Protein AF-A0AAD7VJP7-F1 (afdb_monomer_lite)

pLDDT: mean 95.36, std 7.53, range [50.31, 98.81]

Organism: Quillaja saponaria (NCBI:txid32244)

Foldseek 3Di:
DPDPDPVVLLVVLQVLLCLLVDPVCLVVCVVCVVVSCVVLLCQLVDPDLSSLLSNLSSLLSQLVSCLVVLPQVSLLVSLVSLVVSLPDPPHDPNSNLSSLVSNLSCLPRHDCVVVCVVVVVLVSLVVQLPDPPPSSVVSSVSSNVSNVDD

Secondary structure (DSSP, 8-state):
-PPPPHHHHHHHHHHHHHHTTSGGGHHHHHHTHHHHHHHHGGGGG-S-HHHHHHHHHHHHHHHHHHHHTT-HHHHHHHHHHHHHHHH-TTS-HHHHHHHHHHHHHHHHTSS-HHHHHHTTHHHHHHHHHT-SSHHHHHHHHHHHHHHH--

Structure (mmCIF, N/CA/C/O backbone):
data_AF-A0AAD7VJP7-F1
#
_entry.id   AF-A0AAD7VJP7-F1
#
loop_
_atom_site.group_PDB
_atom_site.id
_atom_site.type_symbol
_atom_site.label_atom_id
_atom_site.label_alt_id
_atom_site.label_comp_id
_atom_site.label_asym_id
_atom_site.label_entity_id
_atom_site.label_seq_id
_atom_site.pdbx_PDB_ins_code
_atom_site.Cartn_x
_atom_site.Cartn_y
_atom_site.Cartn_z
_atom_site.occupancy
_atom_site.B_iso_or_equiv
_atom_site.auth_seq_id
_atom_site.auth_comp_id
_atom_site.auth_asym_id
_atom_site.auth_atom_id
_atom_site.pdbx_PDB_model_num
ATOM 1 N N . MET A 1 1 ? 27.035 -1.674 -3.105 1.00 50.31 1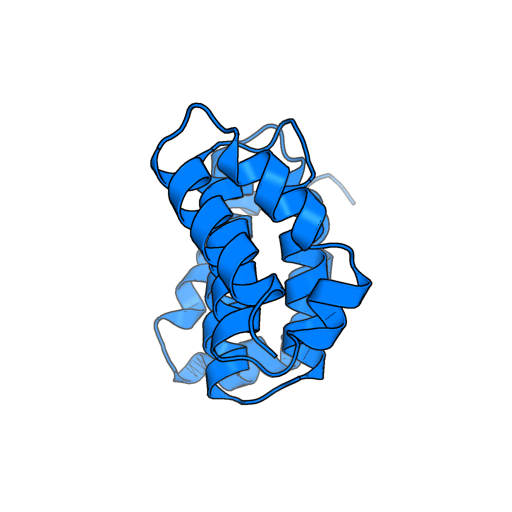 MET A N 1
ATOM 2 C CA . MET A 1 1 ? 26.510 -0.704 -4.092 1.00 50.31 1 MET A CA 1
ATOM 3 C C . MET A 1 1 ? 26.410 0.649 -3.407 1.00 50.31 1 MET A C 1
ATOM 5 O O . MET A 1 1 ? 26.060 0.665 -2.234 1.00 50.31 1 MET A O 1
ATOM 9 N N . ASN A 1 2 ? 26.740 1.752 -4.084 1.00 56.16 2 ASN A N 1
ATOM 10 C CA . ASN A 1 2 ? 26.499 3.088 -3.527 1.00 56.16 2 ASN A CA 1
ATOM 11 C C . ASN A 1 2 ? 24.987 3.312 -3.375 1.00 56.16 2 ASN A C 1
ATOM 13 O O . ASN A 1 2 ? 24.241 2.855 -4.247 1.00 56.16 2 ASN A O 1
ATOM 17 N N . PRO A 1 3 ? 24.526 3.994 -2.311 1.00 63.03 3 PRO A N 1
ATOM 18 C CA . PRO A 1 3 ? 23.115 4.324 -2.183 1.00 63.03 3 PRO A CA 1
ATOM 19 C C . PRO A 1 3 ? 22.683 5.139 -3.412 1.00 63.03 3 PRO A C 1
ATOM 21 O O . PRO A 1 3 ? 23.438 6.013 -3.858 1.00 63.03 3 PRO A O 1
ATOM 24 N N . PRO A 1 4 ? 21.510 4.850 -4.004 1.00 66.44 4 PRO A N 1
ATOM 25 C CA . PRO A 1 4 ? 21.025 5.617 -5.139 1.00 66.44 4 PRO A CA 1
ATOM 26 C C . PRO A 1 4 ? 20.923 7.089 -4.741 1.00 66.44 4 PRO A C 1
ATOM 28 O O . PRO A 1 4 ? 20.496 7.417 -3.632 1.00 66.44 4 PRO A O 1
ATOM 31 N N . LEU A 1 5 ? 21.295 7.985 -5.658 1.00 80.75 5 LEU A N 1
ATOM 32 C CA . LEU A 1 5 ? 21.064 9.413 -5.460 1.00 80.75 5 LEU A CA 1
ATOM 33 C C . LEU A 1 5 ? 19.575 9.620 -5.116 1.00 80.75 5 LEU A C 1
ATOM 35 O O . LEU A 1 5 ? 18.728 9.078 -5.834 1.00 80.75 5 LEU A O 1
ATOM 39 N N . PRO A 1 6 ? 19.222 10.400 -4.075 1.00 82.25 6 PRO A N 1
ATOM 40 C CA . PRO A 1 6 ? 17.827 10.559 -3.650 1.00 82.25 6 PRO A CA 1
ATOM 41 C C . PRO A 1 6 ? 16.873 10.983 -4.779 1.00 82.25 6 PRO A C 1
ATOM 43 O O . PRO A 1 6 ? 15.718 10.560 -4.819 1.00 82.25 6 PRO A O 1
ATOM 46 N N . ALA A 1 7 ? 17.369 11.777 -5.734 1.00 89.69 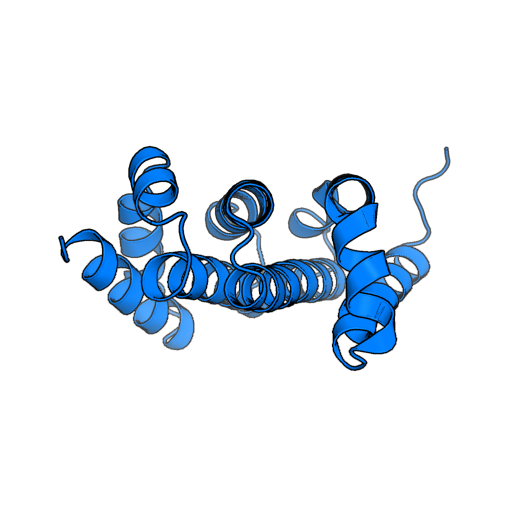7 ALA A N 1
ATOM 47 C CA . ALA A 1 7 ? 16.625 12.182 -6.924 1.00 89.69 7 ALA A CA 1
ATOM 48 C C . ALA A 1 7 ? 16.317 11.007 -7.870 1.00 89.69 7 ALA A C 1
ATOM 50 O O . ALA A 1 7 ? 15.218 10.939 -8.422 1.00 89.69 7 ALA A O 1
ATOM 51 N N . ASN A 1 8 ? 17.252 10.065 -8.026 1.00 92.88 8 ASN A N 1
ATOM 52 C CA . ASN A 1 8 ? 17.059 8.875 -8.853 1.00 92.88 8 ASN A CA 1
ATOM 53 C C . ASN A 1 8 ? 16.021 7.957 -8.217 1.00 92.88 8 ASN A C 1
ATOM 55 O O . ASN A 1 8 ? 15.108 7.525 -8.908 1.00 92.88 8 ASN A O 1
ATOM 59 N N . LEU A 1 9 ? 16.106 7.722 -6.902 1.00 93.38 9 LEU A N 1
ATOM 60 C CA . LEU A 1 9 ? 15.126 6.901 -6.187 1.00 93.38 9 LEU A CA 1
ATOM 61 C C . LEU A 1 9 ? 13.708 7.462 -6.354 1.00 93.38 9 LEU A C 1
ATOM 63 O O . LEU A 1 9 ? 12.808 6.750 -6.793 1.00 93.38 9 LEU A O 1
ATOM 67 N N . LEU A 1 10 ? 13.527 8.761 -6.090 1.00 95.50 10 LEU A N 1
ATOM 68 C CA . LEU A 1 10 ? 12.234 9.425 -6.253 1.00 95.50 10 LEU A CA 1
ATOM 69 C C . LEU A 1 10 ? 11.703 9.318 -7.689 1.00 95.50 10 LEU A C 1
ATOM 71 O O . LEU A 1 10 ? 10.524 9.030 -7.901 1.00 95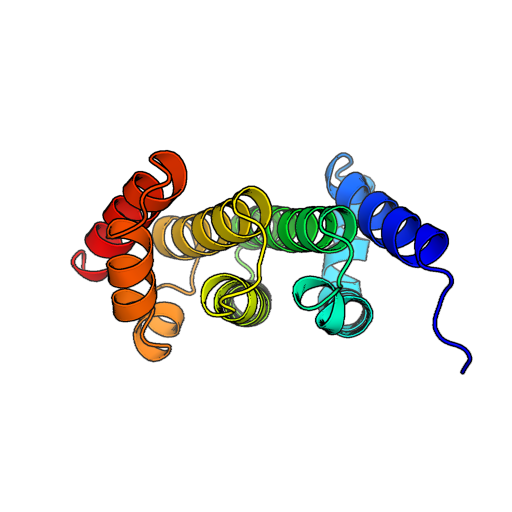.50 10 LEU A O 1
ATOM 75 N N . THR A 1 11 ? 12.566 9.563 -8.674 1.00 96.88 11 THR A N 1
ATOM 76 C CA . THR A 1 11 ? 12.187 9.521 -10.091 1.00 96.88 11 THR A CA 1
ATOM 77 C C . THR A 1 11 ? 11.807 8.108 -10.519 1.00 96.88 11 THR A C 1
ATOM 79 O O . THR A 1 11 ? 10.788 7.937 -11.183 1.00 96.88 11 THR A O 1
ATOM 82 N N . SER A 1 12 ? 12.554 7.093 -10.084 1.00 97.00 12 SER A N 1
ATOM 83 C CA . SER A 1 12 ? 12.279 5.688 -10.391 1.00 97.00 12 SER A CA 1
ATOM 84 C C . SER A 1 12 ? 10.953 5.217 -9.800 1.00 97.00 12 SER A C 1
ATOM 86 O O . SER A 1 12 ? 10.135 4.664 -10.533 1.00 97.00 12 SER A O 1
ATOM 88 N N . VAL A 1 13 ? 10.681 5.495 -8.517 1.00 97.25 13 VAL A N 1
ATOM 89 C CA . VAL A 1 13 ? 9.400 5.115 -7.888 1.00 97.25 13 VAL A CA 1
ATOM 90 C C . VAL A 1 13 ? 8.230 5.776 -8.620 1.00 97.25 13 VAL A C 1
ATOM 92 O O . VAL A 1 13 ? 7.234 5.124 -8.927 1.00 97.25 13 VAL A O 1
ATOM 95 N N . ARG A 1 14 ? 8.359 7.063 -8.975 1.00 98.00 14 ARG A N 1
ATOM 96 C CA . ARG A 1 14 ? 7.333 7.785 -9.744 1.00 98.00 14 ARG A CA 1
ATOM 97 C C . ARG A 1 14 ? 7.149 7.232 -11.150 1.00 98.00 14 ARG A C 1
ATOM 99 O O . ARG A 1 14 ? 6.016 7.176 -11.624 1.00 98.00 14 ARG A O 1
ATOM 106 N N . ALA A 1 15 ? 8.229 6.858 -11.830 1.00 98.38 15 ALA A N 1
ATOM 107 C CA . ALA A 1 15 ? 8.152 6.268 -13.159 1.00 98.38 15 ALA A CA 1
ATOM 108 C C . ALA A 1 15 ? 7.347 4.964 -13.114 1.00 98.38 15 ALA A C 1
ATOM 110 O O . ALA A 1 15 ? 6.377 4.835 -13.858 1.00 98.38 15 ALA A O 1
ATOM 111 N N . VAL A 1 16 ? 7.668 4.065 -12.176 1.00 98.31 16 VAL A N 1
ATOM 112 C CA . VAL A 1 16 ? 6.953 2.792 -12.001 1.00 98.31 16 VAL A CA 1
ATOM 113 C C . VAL A 1 16 ? 5.498 3.015 -11.583 1.00 98.31 16 VAL A C 1
ATOM 115 O O . VAL A 1 16 ? 4.599 2.446 -12.198 1.00 98.31 16 VAL A O 1
ATOM 118 N N . ALA A 1 17 ? 5.229 3.902 -10.618 1.00 98.19 17 ALA A N 1
ATOM 119 C CA . ALA A 1 17 ? 3.861 4.222 -10.201 1.00 98.19 17 ALA A CA 1
ATOM 120 C C . ALA A 1 17 ? 3.003 4.770 -11.358 1.00 98.19 17 ALA A C 1
ATOM 122 O O . ALA A 1 17 ? 1.805 4.503 -11.423 1.00 98.19 17 ALA A O 1
ATOM 123 N N . ASN A 1 18 ? 3.604 5.502 -12.302 1.00 98.38 18 ASN A N 1
ATOM 124 C CA . ASN A 1 18 ? 2.901 6.026 -13.472 1.00 98.38 18 ASN A CA 1
ATOM 125 C C . ASN A 1 18 ? 2.632 4.977 -14.564 1.00 98.38 18 ASN A C 1
ATOM 127 O O . ASN A 1 18 ? 1.758 5.219 -15.398 1.00 98.38 18 ASN A O 1
ATOM 131 N N . LEU A 1 19 ? 3.308 3.821 -14.567 1.00 98.50 19 LEU A N 1
ATOM 132 C CA . LEU A 1 19 ? 3.031 2.748 -15.536 1.00 98.50 19 LEU A CA 1
ATOM 133 C C . LEU A 1 19 ? 1.591 2.228 -15.418 1.00 98.50 19 LEU A C 1
ATOM 135 O O . LEU A 1 19 ? 0.984 1.885 -16.428 1.00 98.50 19 LEU A O 1
ATOM 139 N N . PHE A 1 20 ? 1.006 2.277 -14.217 1.00 98.38 20 PHE A N 1
ATOM 140 C CA . PHE A 1 20 ? -0.387 1.897 -13.949 1.00 98.38 20 PHE A CA 1
ATOM 141 C C . PHE A 1 20 ? -1.425 2.733 -14.711 1.00 98.38 20 PHE A C 1
ATOM 143 O O . PHE A 1 20 ? -2.584 2.350 -14.777 1.00 98.38 20 PHE A O 1
ATOM 150 N N . LYS A 1 21 ? -1.039 3.861 -15.321 1.00 97.56 21 LYS A N 1
ATOM 151 C CA . LYS A 1 21 ? -1.944 4.652 -16.170 1.00 97.56 21 LYS A CA 1
ATOM 152 C C . LYS A 1 21 ? -2.228 4.000 -17.524 1.00 97.56 21 LYS A C 1
ATOM 154 O O . LYS A 1 21 ? -3.162 4.419 -18.199 1.00 97.56 21 LYS A O 1
ATOM 159 N N . ASN A 1 22 ? -1.421 3.023 -17.942 1.00 97.50 22 ASN A N 1
ATOM 160 C CA . ASN A 1 22 ? -1.562 2.374 -19.241 1.00 97.50 22 ASN A CA 1
ATOM 161 C C . ASN A 1 22 ? -1.651 0.857 -19.065 1.00 97.50 22 ASN A C 1
ATOM 163 O O . ASN A 1 22 ? -0.700 0.209 -18.625 1.00 97.50 22 ASN A O 1
ATOM 167 N N . SER A 1 23 ? -2.778 0.279 -19.480 1.00 97.06 23 SER A N 1
ATOM 168 C CA . SER A 1 23 ? -3.060 -1.156 -19.347 1.00 97.06 23 SER A CA 1
ATOM 169 C C . SER A 1 23 ? -2.047 -2.060 -20.058 1.00 97.06 23 SER A C 1
ATOM 171 O O . SER A 1 23 ? -1.863 -3.209 -19.655 1.00 97.06 23 SER A O 1
ATOM 173 N N . CYS A 1 24 ? -1.322 -1.546 -21.059 1.00 97.88 24 CYS A N 1
ATOM 174 C CA . CYS A 1 24 ? -0.254 -2.276 -21.744 1.00 97.88 24 CYS A CA 1
ATOM 175 C C . CYS A 1 24 ? 0.892 -2.711 -20.810 1.00 97.88 24 CYS A C 1
ATOM 177 O O . CYS A 1 24 ? 1.573 -3.689 -21.113 1.00 97.88 24 CYS A O 1
ATOM 179 N N . TYR A 1 25 ? 1.081 -2.044 -19.664 1.00 98.38 25 TYR A N 1
ATOM 180 C CA . TYR A 1 25 ? 2.109 -2.400 -18.682 1.00 98.38 25 TYR A CA 1
ATOM 181 C C . TYR A 1 25 ? 1.616 -3.333 -17.572 1.00 98.38 25 TYR A C 1
ATOM 183 O O . TYR A 1 25 ? 2.438 -3.814 -16.796 1.00 98.38 25 TYR A O 1
ATOM 191 N N . TYR A 1 26 ? 0.315 -3.634 -17.479 1.00 98.31 26 TYR A N 1
ATOM 192 C CA . TYR A 1 26 ? -0.233 -4.396 -16.346 1.00 98.31 26 TYR A CA 1
ATOM 193 C C . TYR A 1 26 ? 0.403 -5.778 -16.212 1.00 98.31 26 TYR A C 1
ATOM 195 O O . TYR A 1 26 ? 0.809 -6.161 -15.121 1.00 98.31 26 TYR A O 1
ATOM 203 N N . ASN A 1 27 ? 0.575 -6.501 -17.320 1.00 98.00 27 ASN A N 1
ATOM 204 C CA . ASN A 1 27 ? 1.213 -7.819 -17.290 1.00 98.00 27 ASN A CA 1
ATOM 205 C C . ASN A 1 27 ? 2.667 -7.746 -16.808 1.00 98.00 27 ASN A C 1
ATOM 207 O O . ASN A 1 27 ? 3.116 -8.635 -16.092 1.00 98.00 27 ASN A O 1
ATOM 211 N N . TRP A 1 28 ? 3.397 -6.691 -17.179 1.00 98.38 28 TRP A N 1
ATOM 212 C CA . TRP A 1 28 ? 4.769 -6.487 -16.718 1.00 98.38 28 TRP A CA 1
ATOM 213 C C . TRP A 1 28 ? 4.805 -6.171 -15.218 1.00 98.38 28 TRP A C 1
ATOM 215 O O . TRP A 1 28 ? 5.562 -6.800 -14.486 1.00 98.38 28 TRP A O 1
ATOM 225 N N . LEU A 1 29 ? 3.931 -5.272 -14.753 1.00 98.56 29 LEU A N 1
ATOM 226 C CA . LEU A 1 29 ? 3.802 -4.918 -13.336 1.00 98.56 29 LEU A CA 1
ATOM 227 C C . LEU A 1 29 ? 3.448 -6.136 -12.474 1.00 98.56 29 LEU A C 1
ATOM 229 O O . LEU A 1 29 ? 4.061 -6.349 -11.437 1.00 98.56 29 LEU A O 1
ATOM 233 N N . LEU A 1 30 ? 2.500 -6.965 -12.917 1.00 98.19 30 LEU A N 1
ATOM 234 C CA . LEU A 1 30 ? 2.109 -8.184 -12.204 1.00 98.19 30 LEU A CA 1
ATOM 235 C C . LEU A 1 30 ? 3.244 -9.210 -12.181 1.00 98.19 30 LEU A C 1
ATOM 237 O O . LEU A 1 30 ? 3.546 -9.764 -11.129 1.00 98.19 30 LEU A O 1
ATOM 241 N N . LYS A 1 31 ? 3.905 -9.427 -13.325 1.00 98.06 31 LYS A N 1
ATOM 242 C CA . LYS A 1 31 ? 5.012 -10.382 -13.450 1.00 98.06 31 LYS A CA 1
ATOM 243 C C . LYS A 1 31 ? 6.201 -10.024 -12.555 1.00 98.06 31 LYS A C 1
ATOM 245 O O . LYS A 1 31 ? 6.819 -10.923 -11.999 1.00 98.06 31 LYS A O 1
ATOM 250 N N . HIS A 1 32 ? 6.519 -8.737 -12.438 1.00 98.25 32 HIS A N 1
ATOM 251 C CA . HIS A 1 32 ? 7.681 -8.238 -11.698 1.00 98.25 32 HIS A CA 1
ATOM 252 C C . HIS A 1 32 ? 7.317 -7.653 -10.325 1.00 98.25 32 HIS A C 1
ATOM 254 O O . HIS A 1 32 ? 8.139 -6.979 -9.707 1.00 98.25 32 HIS A O 1
ATOM 260 N N . ARG A 1 33 ? 6.094 -7.896 -9.831 1.00 97.94 33 ARG A N 1
ATOM 261 C CA . ARG A 1 33 ? 5.574 -7.295 -8.595 1.00 97.94 33 ARG A CA 1
ATOM 262 C C . ARG A 1 33 ? 6.531 -7.461 -7.418 1.00 97.94 33 ARG A C 1
ATOM 264 O O . ARG A 1 33 ? 6.883 -6.459 -6.807 1.00 97.94 33 ARG A O 1
ATOM 271 N N . SER A 1 34 ? 6.960 -8.690 -7.125 1.00 97.12 34 SER A N 1
ATOM 272 C CA . SER A 1 34 ? 7.831 -8.962 -5.975 1.00 97.12 34 SER A CA 1
ATOM 273 C C . SER A 1 34 ? 9.156 -8.216 -6.072 1.00 97.12 34 SER A C 1
ATOM 275 O O . SER A 1 34 ? 9.518 -7.504 -5.149 1.00 97.12 34 SER A O 1
ATOM 277 N N . GLU A 1 35 ? 9.814 -8.271 -7.230 1.00 97.88 35 GLU A N 1
ATOM 278 C CA . GLU A 1 35 ? 11.081 -7.569 -7.471 1.00 97.88 35 GLU A CA 1
ATOM 279 C C . GLU A 1 35 ? 10.933 -6.049 -7.294 1.00 97.88 35 GLU A C 1
ATOM 281 O O . GLU A 1 35 ? 11.807 -5.391 -6.733 1.00 97.88 35 GLU A O 1
ATOM 286 N N . ILE A 1 36 ? 9.813 -5.485 -7.759 1.00 98.19 36 ILE A N 1
ATOM 287 C CA . ILE A 1 36 ? 9.507 -4.056 -7.640 1.00 98.19 36 ILE A CA 1
ATOM 288 C C . ILE A 1 36 ? 9.252 -3.665 -6.180 1.00 98.19 36 ILE A C 1
ATOM 290 O O . ILE A 1 36 ? 9.768 -2.640 -5.732 1.00 98.19 36 ILE A O 1
ATOM 294 N N . LEU A 1 37 ? 8.450 -4.445 -5.451 1.00 97.56 37 LEU A N 1
ATOM 295 C CA . LEU A 1 37 ? 8.150 -4.183 -4.043 1.00 97.56 37 LEU A CA 1
ATOM 296 C C . LEU A 1 37 ? 9.414 -4.310 -3.188 1.00 97.56 37 LEU A C 1
ATOM 298 O O . LEU A 1 37 ? 9.716 -3.395 -2.427 1.00 97.56 37 LEU A O 1
ATOM 302 N N . ASP A 1 38 ? 10.212 -5.356 -3.398 1.00 96.38 38 ASP A N 1
ATOM 303 C CA . ASP A 1 38 ? 11.476 -5.565 -2.691 1.00 96.38 38 ASP A CA 1
ATOM 304 C C . ASP A 1 38 ? 12.453 -4.410 -2.945 1.00 96.38 38 ASP A C 1
ATOM 306 O O . ASP A 1 38 ? 13.030 -3.859 -2.003 1.00 96.38 38 ASP A O 1
ATOM 310 N N . ALA A 1 39 ? 12.591 -3.974 -4.204 1.00 96.06 39 ALA A N 1
ATOM 311 C CA . ALA A 1 39 ? 13.485 -2.880 -4.583 1.00 96.06 39 ALA A CA 1
ATOM 312 C C . ALA A 1 39 ? 13.127 -1.534 -3.929 1.00 96.06 39 ALA A C 1
ATOM 314 O O . ALA A 1 39 ? 14.016 -0.706 -3.707 1.00 96.06 39 ALA A O 1
ATOM 315 N N . PHE A 1 40 ? 11.847 -1.300 -3.625 1.00 96.75 40 PHE A N 1
ATOM 316 C CA . PHE A 1 40 ? 11.365 -0.051 -3.031 1.00 96.75 40 PHE A CA 1
ATOM 317 C C . PHE A 1 40 ? 10.919 -0.178 -1.571 1.00 96.75 40 PHE A C 1
ATOM 319 O O . PHE A 1 40 ? 10.522 0.829 -0.992 1.00 96.75 40 PHE A O 1
ATOM 326 N N . SER A 1 41 ? 11.056 -1.353 -0.958 1.00 95.06 41 SER A N 1
ATOM 327 C CA . SER A 1 41 ? 10.629 -1.658 0.416 1.00 95.06 41 SER A CA 1
ATOM 328 C C . SER A 1 41 ? 11.104 -0.639 1.454 1.00 95.06 41 SER A C 1
ATOM 330 O O . SER A 1 41 ? 10.338 -0.231 2.310 1.00 95.06 41 SER A O 1
ATOM 332 N N . SER A 1 42 ? 12.326 -0.115 1.340 1.00 93.56 42 SER A N 1
ATOM 333 C CA . SER A 1 42 ? 12.857 0.899 2.272 1.00 93.56 42 SER A CA 1
ATOM 334 C C . SER A 1 42 ? 12.346 2.332 2.037 1.00 93.56 42 SER A C 1
ATOM 336 O O . SER A 1 42 ? 12.734 3.260 2.746 1.00 93.56 42 SER A O 1
ATOM 338 N N . CYS A 1 43 ? 11.484 2.571 1.044 1.00 95.12 43 CYS A N 1
ATOM 339 C CA . CYS A 1 43 ? 11.050 3.926 0.697 1.00 95.12 43 CYS A CA 1
ATOM 340 C C . CYS A 1 43 ? 10.136 4.569 1.749 1.00 95.12 43 CYS A C 1
ATOM 342 O O . CYS A 1 43 ? 10.105 5.799 1.825 1.00 95.12 43 CYS A O 1
ATOM 344 N N . TYR A 1 44 ? 9.414 3.784 2.557 1.00 94.81 44 TYR A N 1
ATOM 345 C CA . TYR A 1 44 ? 8.519 4.330 3.586 1.00 94.81 44 TYR A CA 1
ATOM 346 C C . TYR A 1 44 ? 9.271 4.940 4.778 1.00 94.81 44 TYR A C 1
ATOM 348 O O . TYR A 1 44 ? 8.782 5.896 5.370 1.00 94.81 44 TYR A O 1
ATOM 356 N N . THR A 1 45 ? 10.497 4.486 5.059 1.00 94.25 45 THR A N 1
ATOM 357 C CA . THR A 1 45 ? 11.382 5.061 6.092 1.00 94.25 45 THR A CA 1
ATOM 358 C C . THR A 1 45 ? 12.299 6.161 5.552 1.00 94.25 45 THR A C 1
ATOM 360 O O . THR A 1 45 ? 13.130 6.711 6.277 1.00 94.25 45 THR A O 1
ATOM 363 N N . SER A 1 46 ? 12.173 6.518 4.268 1.00 93.75 46 SER A N 1
ATOM 364 C CA . SER A 1 46 ? 13.001 7.559 3.660 1.00 93.75 46 SER A CA 1
ATOM 365 C C . SER A 1 46 ? 12.804 8.902 4.373 1.00 93.75 46 SER A C 1
ATOM 367 O O . SER A 1 46 ? 11.661 9.304 4.581 1.00 93.75 46 SER A O 1
ATOM 369 N N . PRO A 1 47 ? 13.867 9.686 4.638 1.00 92.00 47 PRO A N 1
ATOM 370 C CA . PRO A 1 47 ? 13.718 11.039 5.181 1.00 92.00 47 PRO A CA 1
ATOM 371 C C . PRO A 1 47 ? 13.079 12.015 4.175 1.00 92.00 47 PRO A C 1
ATOM 373 O O . PRO A 1 47 ? 12.740 13.147 4.516 1.00 92.00 47 PRO A O 1
ATOM 376 N N . ASN A 1 48 ? 12.930 11.613 2.908 1.00 93.81 48 ASN A N 1
ATOM 377 C CA . ASN A 1 48 ? 12.275 12.414 1.886 1.00 93.81 48 ASN A CA 1
ATOM 378 C C . ASN A 1 48 ? 10.790 12.047 1.795 1.00 93.81 48 ASN A C 1
ATOM 380 O O . ASN A 1 48 ? 10.432 11.054 1.162 1.00 93.81 48 ASN A O 1
ATOM 384 N N . LYS A 1 49 ? 9.915 12.914 2.315 1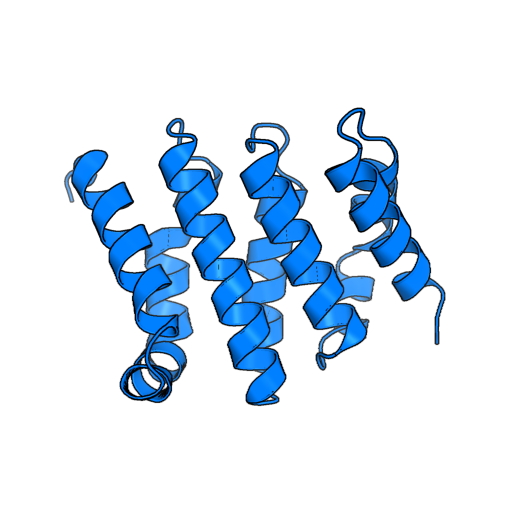.00 95.31 49 LYS A N 1
ATOM 385 C CA . LYS A 1 49 ? 8.454 12.738 2.233 1.00 95.31 49 LYS A CA 1
ATOM 386 C C . LYS A 1 49 ? 7.921 12.483 0.818 1.00 95.31 49 LYS A C 1
ATOM 388 O O . LYS A 1 49 ? 6.928 11.795 0.639 1.00 95.31 49 LYS A O 1
ATOM 393 N N . ASN A 1 50 ? 8.592 12.992 -0.220 1.00 96.25 50 ASN A N 1
ATOM 394 C CA . ASN A 1 50 ? 8.171 12.736 -1.599 1.00 96.25 50 ASN A CA 1
ATOM 395 C C . ASN A 1 50 ? 8.420 11.283 -2.022 1.00 96.25 50 ASN A C 1
ATOM 397 O O . ASN A 1 50 ? 7.691 10.770 -2.872 1.00 96.25 50 ASN A O 1
ATOM 401 N N . VAL A 1 51 ? 9.453 10.640 -1.472 1.00 96.69 51 VAL A N 1
ATOM 402 C CA . VAL A 1 51 ? 9.749 9.219 -1.702 1.00 96.69 51 VAL A CA 1
ATOM 403 C C . VAL A 1 51 ? 8.707 8.367 -0.985 1.00 96.69 51 VAL A C 1
ATOM 405 O O . VAL A 1 51 ? 8.094 7.528 -1.642 1.00 96.69 51 VAL A O 1
ATOM 408 N N . GLN A 1 52 ? 8.420 8.665 0.289 1.00 97.25 52 GLN A N 1
ATOM 409 C CA . GLN A 1 52 ? 7.352 8.011 1.059 1.00 97.25 52 GLN A CA 1
ATOM 410 C C . GLN A 1 52 ? 6.005 8.083 0.322 1.00 97.25 52 GLN A C 1
ATOM 412 O O . GLN A 1 52 ? 5.349 7.062 0.097 1.00 97.25 52 GLN A O 1
ATOM 417 N N . LEU A 1 53 ? 5.641 9.277 -0.158 1.00 98.00 53 LEU A N 1
ATOM 418 C CA . LEU A 1 53 ? 4.390 9.509 -0.876 1.00 98.00 53 LEU A CA 1
ATOM 419 C C . LEU A 1 53 ? 4.335 8.750 -2.204 1.00 98.00 53 LEU A C 1
ATOM 421 O O . LEU A 1 53 ? 3.303 8.180 -2.565 1.00 98.00 53 LEU A O 1
ATOM 425 N N . SER A 1 54 ? 5.446 8.729 -2.944 1.00 98.19 54 SER A N 1
ATOM 426 C CA . SER A 1 54 ? 5.521 8.021 -4.227 1.00 98.19 54 SER A CA 1
ATOM 427 C C . SER A 1 54 ? 5.433 6.506 -4.026 1.00 98.19 54 SER A C 1
ATOM 429 O O . SER A 1 54 ? 4.759 5.836 -4.805 1.00 98.19 54 SER A O 1
ATOM 431 N N . TYR A 1 55 ? 6.043 5.973 -2.965 1.00 98.19 55 TYR A N 1
ATOM 432 C CA . TYR A 1 55 ? 5.958 4.553 -2.624 1.00 98.19 55 TYR A CA 1
ATOM 433 C C . TYR A 1 55 ? 4.554 4.165 -2.156 1.00 98.19 55 TYR A C 1
ATOM 435 O O . TYR A 1 55 ? 3.968 3.234 -2.694 1.00 98.19 55 TYR A O 1
ATOM 443 N N . SER A 1 56 ? 3.939 4.952 -1.276 1.00 98.50 56 SER A N 1
ATOM 444 C CA . SER A 1 56 ? 2.551 4.718 -0.844 1.00 98.50 56 SER A CA 1
ATOM 445 C C . SER A 1 56 ? 1.565 4.788 -2.020 1.00 98.50 56 SER A C 1
ATOM 447 O O . SER A 1 56 ? 0.573 4.067 -2.065 1.00 98.50 56 SER A O 1
ATOM 449 N N . THR A 1 57 ? 1.861 5.618 -3.027 1.00 98.69 57 THR A N 1
ATOM 450 C CA . THR A 1 57 ? 1.110 5.644 -4.294 1.00 98.69 57 THR A CA 1
ATOM 451 C C . THR A 1 57 ? 1.299 4.368 -5.109 1.00 98.69 57 THR A C 1
ATOM 453 O O . THR A 1 57 ? 0.331 3.865 -5.670 1.00 98.69 57 THR A O 1
ATOM 456 N N . LEU A 1 58 ? 2.523 3.837 -5.180 1.00 98.75 58 LEU A N 1
ATOM 457 C CA . LEU A 1 58 ? 2.802 2.558 -5.833 1.00 98.75 58 LEU A CA 1
ATOM 458 C C . LEU A 1 58 ? 2.018 1.416 -5.166 1.00 98.75 58 LEU A C 1
ATOM 460 O O . LEU A 1 58 ? 1.383 0.635 -5.872 1.00 98.75 58 LEU A O 1
ATOM 464 N N . ILE A 1 59 ? 2.009 1.366 -3.829 1.00 98.81 59 ILE A N 1
ATOM 465 C CA . ILE A 1 59 ? 1.243 0.388 -3.039 1.00 98.81 59 ILE A CA 1
ATOM 466 C C . ILE A 1 59 ? -0.258 0.490 -3.330 1.00 98.81 59 ILE A C 1
ATOM 468 O O . ILE A 1 59 ? -0.886 -0.515 -3.662 1.00 98.81 59 ILE A O 1
ATOM 472 N N . LEU A 1 60 ? -0.828 1.698 -3.301 1.00 98.81 60 LEU A N 1
ATOM 473 C CA . LEU A 1 60 ? -2.243 1.909 -3.617 1.00 98.81 60 LEU A CA 1
ATOM 474 C C . LEU A 1 60 ? -2.596 1.486 -5.054 1.00 98.81 60 LEU A C 1
ATOM 476 O O . LEU A 1 60 ? -3.610 0.826 -5.274 1.00 98.81 60 LEU A O 1
ATOM 480 N N . ASN A 1 61 ? -1.754 1.816 -6.034 1.00 98.81 61 ASN A N 1
ATOM 481 C CA . ASN A 1 61 ? -1.983 1.425 -7.426 1.00 98.81 61 ASN A CA 1
ATOM 482 C C . ASN A 1 61 ? -1.947 -0.100 -7.610 1.00 98.81 61 ASN A C 1
ATOM 484 O O . ASN A 1 61 ? -2.765 -0.653 -8.348 1.00 98.81 61 ASN A O 1
ATOM 488 N N . TYR A 1 62 ? -1.029 -0.785 -6.922 1.00 98.81 62 TYR A N 1
ATOM 489 C CA . TYR A 1 62 ? -1.010 -2.243 -6.901 1.00 98.81 62 TYR A CA 1
ATOM 490 C C . TYR A 1 62 ? -2.268 -2.821 -6.261 1.00 98.81 62 TYR A C 1
ATOM 492 O O . TYR A 1 62 ? -2.845 -3.735 -6.842 1.00 98.81 62 TYR A O 1
ATOM 500 N N . ALA A 1 63 ? -2.716 -2.288 -5.120 1.00 98.81 63 ALA A N 1
ATOM 501 C CA . ALA A 1 63 ? -3.939 -2.747 -4.466 1.00 98.81 63 ALA A CA 1
ATOM 502 C C . ALA A 1 63 ? -5.125 -2.725 -5.444 1.00 98.81 63 ALA A C 1
ATOM 504 O O . ALA A 1 63 ? -5.774 -3.751 -5.640 1.00 98.81 63 ALA A O 1
ATOM 505 N N . VAL A 1 64 ? -5.332 -1.606 -6.148 1.00 98.62 64 VAL A N 1
ATOM 506 C CA . VAL A 1 64 ? -6.388 -1.472 -7.167 1.00 98.62 64 VAL A CA 1
ATOM 507 C C . VAL A 1 64 ? -6.235 -2.507 -8.287 1.00 98.62 64 VAL A C 1
ATOM 509 O O . VAL A 1 64 ? -7.184 -3.231 -8.593 1.00 98.62 64 VAL A O 1
ATOM 512 N N . LEU A 1 65 ? -5.040 -2.629 -8.877 1.00 98.62 65 LEU A N 1
ATOM 513 C CA . LEU A 1 65 ? -4.803 -3.576 -9.972 1.00 98.62 65 LEU A CA 1
ATOM 514 C C . LEU A 1 65 ? -5.038 -5.032 -9.536 1.00 98.62 65 LEU A C 1
ATOM 516 O O . LEU A 1 65 ? -5.615 -5.824 -10.277 1.00 98.62 65 LEU A O 1
ATOM 520 N N . LEU A 1 66 ? -4.603 -5.406 -8.336 1.00 98.69 66 LEU A N 1
ATOM 521 C CA . LEU A 1 66 ? -4.693 -6.780 -7.840 1.00 98.69 66 LEU A CA 1
ATOM 522 C C . LEU A 1 66 ? -6.110 -7.148 -7.391 1.00 98.69 66 LEU A C 1
ATOM 524 O O . LEU A 1 66 ? -6.500 -8.314 -7.507 1.00 98.69 66 LEU A O 1
ATOM 528 N N . ILE A 1 67 ? -6.901 -6.173 -6.932 1.00 98.62 67 ILE A N 1
ATOM 529 C CA . ILE A 1 67 ? -8.348 -6.324 -6.720 1.00 98.62 67 ILE A CA 1
ATOM 530 C C . ILE A 1 67 ? -9.047 -6.613 -8.052 1.00 98.62 67 ILE A C 1
ATOM 532 O O . ILE A 1 67 ? -9.852 -7.546 -8.123 1.00 98.62 67 ILE A O 1
ATOM 536 N N . GLU A 1 68 ? -8.711 -5.868 -9.113 1.00 98.12 68 GLU A N 1
ATOM 537 C CA . GLU A 1 68 ? -9.258 -6.076 -10.461 1.00 98.12 68 GLU A CA 1
ATOM 538 C C . GLU A 1 68 ? -8.907 -7.473 -10.997 1.00 98.12 68 GLU A C 1
ATOM 540 O O . GLU A 1 68 ? -9.763 -8.172 -11.538 1.00 98.12 68 GLU A O 1
ATOM 545 N N . LYS A 1 69 ? -7.655 -7.912 -10.813 1.00 98.00 69 LYS A N 1
ATOM 546 C CA . LYS A 1 69 ? -7.175 -9.222 -11.285 1.00 98.00 69 LYS A CA 1
ATOM 547 C C . LYS A 1 69 ? -7.528 -10.399 -10.380 1.00 98.00 69 LYS A C 1
ATOM 549 O O . LYS A 1 69 ? -7.232 -11.530 -10.753 1.00 98.00 69 LYS A O 1
ATOM 554 N N . LYS A 1 70 ? -8.166 -10.152 -9.229 1.00 98.06 70 LYS A N 1
ATOM 555 C CA . LYS A 1 70 ? -8.510 -11.179 -8.228 1.00 98.06 70 LYS A CA 1
ATOM 556 C C . LYS A 1 70 ? -7.301 -12.033 -7.818 1.00 98.06 70 LYS A C 1
ATOM 558 O O . LYS A 1 70 ? -7.421 -13.229 -7.572 1.00 98.06 70 LYS A O 1
ATOM 563 N N . ASP A 1 71 ? -6.138 -11.393 -7.719 1.00 98.00 71 ASP A N 1
ATOM 564 C CA . ASP A 1 71 ? -4.881 -12.024 -7.318 1.00 98.00 71 ASP A CA 1
ATOM 565 C C . ASP A 1 71 ? -4.714 -11.937 -5.795 1.00 98.00 71 ASP A C 1
ATOM 567 O O . ASP A 1 71 ? -4.263 -10.923 -5.261 1.00 98.00 71 ASP A O 1
ATOM 571 N N . GLN A 1 72 ? -5.114 -12.995 -5.088 1.00 98.19 72 GLN A N 1
ATOM 572 C CA . GLN A 1 72 ? -5.053 -13.039 -3.625 1.00 98.19 72 GLN A CA 1
ATOM 573 C C . GLN A 1 72 ? -3.612 -13.011 -3.093 1.00 98.19 72 GLN A C 1
ATOM 575 O O . GLN A 1 72 ? -3.347 -12.351 -2.087 1.00 98.19 72 GLN A O 1
ATOM 580 N N . GLU A 1 73 ? -2.678 -13.708 -3.745 1.00 97.75 73 GLU A N 1
ATOM 581 C CA . GLU A 1 73 ? -1.274 -13.754 -3.318 1.00 97.75 73 GLU A CA 1
ATOM 582 C C . GLU A 1 73 ? -0.650 -12.360 -3.406 1.00 97.75 73 GLU A C 1
ATOM 584 O O . GLU A 1 73 ? -0.059 -11.866 -2.444 1.00 97.75 73 GLU A O 1
ATOM 589 N N . GLY A 1 74 ? -0.870 -11.673 -4.527 1.00 98.19 74 GLY A N 1
ATOM 590 C CA . GLY A 1 74 ? -0.410 -10.304 -4.694 1.00 98.19 74 GLY A CA 1
ATOM 591 C C . GLY A 1 74 ? -1.048 -9.331 -3.721 1.00 98.19 74 GLY A C 1
ATOM 592 O O . GLY A 1 74 ? -0.347 -8.489 -3.163 1.00 98.19 74 GLY A O 1
ATOM 593 N N . GLN A 1 75 ? -2.358 -9.441 -3.493 1.00 98.75 75 GLN A N 1
ATOM 594 C CA . GLN A 1 75 ? -3.028 -8.619 -2.485 1.00 98.75 75 GLN A CA 1
ATOM 595 C C . GLN A 1 75 ? -2.438 -8.853 -1.092 1.00 98.75 75 GLN A C 1
ATOM 597 O O . GLN A 1 75 ? -2.304 -7.902 -0.335 1.00 98.75 75 GLN A O 1
ATOM 602 N N . SER A 1 76 ? -2.037 -10.084 -0.764 1.00 98.25 76 SER A N 1
ATOM 603 C CA . SER A 1 76 ? -1.456 -10.408 0.545 1.00 98.25 76 SER A CA 1
ATOM 604 C C . SER A 1 76 ? -0.091 -9.739 0.715 1.00 98.25 76 SER A C 1
ATOM 606 O O . SER A 1 76 ? 0.168 -9.115 1.738 1.00 98.25 76 SER A O 1
ATOM 608 N N . GLN A 1 77 ? 0.746 -9.780 -0.325 1.00 97.94 77 GLN A N 1
ATOM 609 C CA . GLN A 1 77 ? 2.047 -9.106 -0.341 1.00 97.94 77 GLN A CA 1
ATOM 610 C C . GLN A 1 77 ? 1.916 -7.578 -0.215 1.00 97.94 77 GLN A C 1
ATOM 612 O O . GLN A 1 77 ? 2.644 -6.938 0.540 1.00 97.94 77 GLN A O 1
ATOM 617 N N . VAL A 1 78 ? 0.972 -6.984 -0.949 1.00 98.50 78 VAL A N 1
ATOM 618 C CA . VAL A 1 78 ? 0.732 -5.531 -0.936 1.00 98.50 78 VAL A CA 1
ATOM 619 C C . VAL A 1 78 ? 0.082 -5.081 0.368 1.00 98.50 78 VAL A C 1
ATOM 621 O O . VAL A 1 78 ? 0.380 -3.988 0.843 1.00 98.50 78 VAL A O 1
ATOM 624 N N . LEU A 1 79 ? -0.757 -5.923 0.974 1.00 98.62 79 LEU A N 1
ATOM 625 C CA . LEU A 1 79 ? -1.321 -5.694 2.298 1.00 98.62 79 LEU A CA 1
ATOM 626 C C . LEU A 1 79 ? -0.221 -5.599 3.354 1.00 98.62 79 LEU A C 1
ATOM 628 O O . LEU A 1 79 ? -0.214 -4.620 4.090 1.00 98.62 79 LEU A O 1
ATOM 632 N N . SER A 1 80 ? 0.736 -6.531 3.385 1.00 97.94 80 SER A N 1
ATOM 633 C CA . SER A 1 80 ? 1.869 -6.457 4.319 1.00 97.94 80 SER A CA 1
ATOM 634 C C . SER A 1 80 ? 2.647 -5.145 4.176 1.00 97.94 80 SER A C 1
ATOM 636 O O . SER A 1 80 ? 2.841 -4.441 5.163 1.00 97.94 80 SER A O 1
ATOM 638 N N . ALA A 1 81 ? 2.987 -4.745 2.946 1.00 98.19 81 ALA A N 1
ATOM 639 C CA . ALA A 1 81 ? 3.672 -3.474 2.703 1.00 98.19 81 ALA A CA 1
ATOM 640 C C . ALA A 1 81 ? 2.832 -2.247 3.115 1.00 98.19 81 ALA A C 1
ATOM 642 O O . ALA A 1 81 ? 3.373 -1.248 3.582 1.00 98.19 81 ALA A O 1
ATOM 643 N N . ALA A 1 82 ? 1.507 -2.293 2.942 1.00 98.56 82 ALA A N 1
ATOM 644 C CA . ALA A 1 82 ? 0.623 -1.208 3.361 1.00 98.56 82 ALA A CA 1
ATOM 645 C C . ALA A 1 82 ? 0.511 -1.104 4.892 1.00 98.56 82 ALA A C 1
ATOM 647 O O . ALA A 1 82 ? 0.464 0.008 5.416 1.00 98.56 82 ALA A O 1
ATOM 648 N N . LEU A 1 83 ? 0.495 -2.238 5.599 1.00 98.06 83 LEU A N 1
ATOM 649 C CA . LEU A 1 83 ? 0.472 -2.288 7.064 1.00 98.06 83 LEU A CA 1
ATOM 650 C C . LEU A 1 83 ? 1.758 -1.690 7.652 1.00 98.06 83 LEU A C 1
ATOM 652 O O . LEU A 1 83 ? 1.664 -0.814 8.506 1.00 98.06 83 LEU A O 1
ATOM 656 N N . GLU A 1 84 ? 2.931 -2.036 7.107 1.00 97.19 84 GLU A N 1
ATOM 657 C CA . GLU A 1 84 ? 4.220 -1.445 7.515 1.00 97.19 84 GLU A CA 1
ATOM 658 C C . GLU A 1 84 ? 4.218 0.093 7.410 1.00 97.19 84 GLU A C 1
ATOM 660 O O . GLU A 1 84 ? 4.678 0.792 8.314 1.00 97.19 84 GLU A O 1
ATOM 665 N N . ILE A 1 85 ? 3.652 0.644 6.327 1.00 97.69 85 ILE A N 1
ATOM 666 C CA . ILE A 1 85 ? 3.516 2.101 6.153 1.00 97.69 85 ILE A CA 1
ATOM 667 C C . ILE A 1 85 ? 2.532 2.695 7.172 1.00 97.69 85 ILE A C 1
ATOM 669 O O . ILE A 1 85 ? 2.743 3.805 7.663 1.00 97.69 85 ILE A O 1
ATOM 673 N N . ALA A 1 86 ? 1.422 2.005 7.446 1.00 97.25 86 ALA A N 1
ATOM 674 C CA . ALA A 1 86 ? 0.372 2.499 8.331 1.00 97.25 86 ALA A CA 1
ATOM 675 C C . ALA A 1 86 ? 0.807 2.534 9.807 1.00 97.25 86 ALA A C 1
ATOM 677 O O . ALA A 1 86 ? 0.383 3.437 10.538 1.00 97.25 86 ALA A O 1
ATOM 678 N N . GLU A 1 87 ? 1.651 1.585 10.220 1.00 94.94 87 GLU A N 1
ATOM 679 C CA . GLU A 1 87 ? 2.188 1.460 11.578 1.00 94.94 87 GLU A CA 1
ATOM 680 C C . GLU A 1 87 ? 3.353 2.418 11.860 1.00 94.94 87 GLU A C 1
ATOM 682 O O . GLU A 1 87 ? 3.461 2.927 12.974 1.00 94.94 87 GLU A O 1
ATOM 687 N N . GLU A 1 88 ? 4.195 2.725 10.869 1.00 94.50 88 GLU A N 1
ATOM 688 C CA . GLU A 1 88 ? 5.363 3.590 11.071 1.00 94.50 88 GLU A CA 1
ATOM 689 C C . GLU A 1 88 ? 4.959 5.009 11.512 1.00 94.50 88 GLU A C 1
ATOM 691 O O . GLU A 1 88 ? 4.280 5.750 10.799 1.00 94.50 88 GLU A O 1
ATOM 696 N N . GLU A 1 89 ? 5.412 5.430 12.695 1.00 86.75 89 GLU A N 1
ATOM 697 C CA . GLU A 1 89 ? 5.040 6.704 13.326 1.00 86.75 89 GLU A CA 1
ATOM 698 C C . GLU A 1 89 ? 5.512 7.928 12.528 1.00 86.75 89 GLU A C 1
ATOM 700 O O . GLU A 1 89 ? 4.816 8.943 12.478 1.00 86.75 89 GLU A O 1
ATOM 705 N N . ASN A 1 90 ? 6.654 7.822 11.842 1.00 89.62 90 ASN A N 1
ATOM 706 C CA . ASN A 1 90 ? 7.291 8.947 11.152 1.00 89.62 90 ASN A CA 1
ATOM 707 C C . ASN A 1 90 ? 6.883 9.099 9.675 1.00 89.62 90 ASN A C 1
ATOM 709 O O . ASN A 1 90 ? 7.467 9.915 8.953 1.00 89.62 90 ASN A O 1
ATOM 713 N N . VAL A 1 91 ? 5.895 8.329 9.206 1.00 91.12 91 VAL A N 1
ATOM 714 C CA . VAL A 1 91 ? 5.357 8.475 7.847 1.00 91.12 91 VAL A CA 1
ATOM 715 C C . VAL A 1 91 ? 4.523 9.746 7.739 1.00 91.12 91 VAL A C 1
ATOM 717 O O . VAL A 1 91 ? 3.655 10.031 8.566 1.00 91.12 91 VAL A O 1
ATOM 720 N N . GLU A 1 92 ? 4.768 10.496 6.669 1.00 93.06 92 GLU A N 1
ATOM 721 C CA . GLU A 1 92 ? 4.016 11.694 6.317 1.00 93.06 92 GLU A CA 1
ATOM 722 C C . GLU A 1 92 ? 2.510 11.403 6.107 1.00 93.06 92 GLU A C 1
ATOM 724 O O . GLU A 1 92 ? 2.119 10.348 5.609 1.00 93.06 92 GLU A O 1
ATOM 729 N N . GLY A 1 93 ? 1.642 12.346 6.493 1.00 95.06 93 GLY A N 1
ATOM 730 C CA . GLY A 1 93 ? 0.191 12.135 6.567 1.00 95.06 93 GLY A CA 1
ATOM 731 C C . GLY A 1 93 ? -0.481 11.681 5.262 1.00 95.06 93 GLY A C 1
ATOM 732 O O . GLY A 1 93 ? -1.310 10.771 5.293 1.00 95.06 93 GLY A O 1
ATOM 733 N N . ASP A 1 94 ? -0.132 12.249 4.099 1.00 96.94 94 ASP A N 1
ATOM 734 C CA . ASP A 1 94 ? -0.658 11.790 2.799 1.00 96.94 94 ASP A CA 1
ATOM 735 C C . ASP A 1 94 ? -0.185 10.375 2.440 1.00 96.94 94 ASP A C 1
ATOM 737 O O . ASP A 1 94 ? -0.931 9.593 1.843 1.00 96.94 94 ASP A O 1
ATOM 741 N N . SER A 1 95 ? 1.049 10.037 2.803 1.00 97.94 95 SER A N 1
ATOM 742 C CA . SER A 1 95 ? 1.633 8.711 2.601 1.00 97.94 95 SER A CA 1
ATOM 743 C C . SER A 1 95 ? 0.894 7.662 3.439 1.00 97.94 95 SER A C 1
ATOM 745 O O . SER A 1 95 ? 0.399 6.672 2.892 1.00 97.94 95 SER A O 1
ATOM 747 N N . ARG A 1 96 ? 0.694 7.939 4.736 1.00 98.06 96 ARG A N 1
ATOM 748 C CA . ARG A 1 96 ? -0.089 7.083 5.644 1.00 98.06 96 ARG A CA 1
ATOM 749 C C . ARG A 1 96 ? -1.535 6.941 5.173 1.00 98.06 96 ARG A C 1
ATOM 751 O O . ARG A 1 96 ? -2.067 5.836 5.135 1.00 98.06 96 ARG A O 1
ATOM 758 N N . PHE A 1 97 ? -2.164 8.043 4.760 1.00 98.56 97 PHE A N 1
ATOM 759 C CA . PHE A 1 97 ? -3.525 8.027 4.226 1.00 98.56 97 PHE A CA 1
ATOM 760 C C . PHE A 1 97 ? -3.656 7.086 3.019 1.00 98.56 97 PHE A C 1
ATOM 762 O O . PHE A 1 97 ? -4.564 6.260 2.987 1.00 98.56 97 PHE A O 1
ATOM 769 N N . ARG A 1 98 ? -2.731 7.139 2.051 1.00 98.69 98 ARG A N 1
ATOM 770 C CA . ARG A 1 98 ? -2.755 6.240 0.880 1.00 98.69 98 ARG A CA 1
ATOM 771 C C . ARG A 1 98 ? -2.613 4.768 1.259 1.00 98.69 98 ARG A C 1
ATOM 773 O O . ARG A 1 98 ? -3.279 3.935 0.649 1.00 98.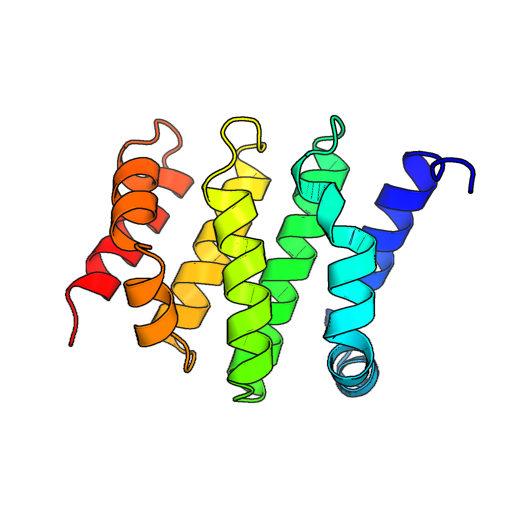69 98 ARG A O 1
ATOM 780 N N . ALA A 1 99 ? -1.779 4.452 2.248 1.00 98.69 99 ALA A N 1
ATOM 781 C CA . ALA A 1 99 ? -1.639 3.088 2.748 1.00 98.69 99 ALA A CA 1
ATOM 782 C C . ALA A 1 99 ? -2.936 2.587 3.403 1.00 98.69 99 ALA A C 1
ATOM 784 O O . ALA A 1 99 ? -3.401 1.497 3.079 1.00 98.69 99 ALA A O 1
ATOM 785 N N . LEU A 1 100 ? -3.583 3.413 4.231 1.00 98.69 100 LEU A N 1
ATOM 786 C CA . LEU A 1 100 ? -4.881 3.090 4.833 1.00 98.69 100 LEU A CA 1
ATOM 787 C C . LEU A 1 100 ? -5.976 2.899 3.775 1.00 98.69 100 LEU A C 1
ATOM 789 O O . LEU A 1 100 ? -6.743 1.943 3.850 1.00 98.69 100 LEU A O 1
ATOM 793 N N . VAL A 1 101 ? -6.013 3.743 2.740 1.00 98.81 101 VAL A N 1
ATOM 794 C CA . VAL A 1 101 ? -6.939 3.557 1.610 1.00 98.81 101 VAL A CA 1
ATOM 795 C C . VAL A 1 101 ? -6.666 2.233 0.890 1.00 98.81 101 VAL A C 1
ATOM 797 O O . VAL A 1 101 ? -7.614 1.531 0.541 1.00 98.81 101 VAL A O 1
ATOM 800 N N . ALA A 1 102 ? -5.400 1.852 0.692 1.00 98.81 102 ALA A N 1
ATOM 801 C CA . ALA A 1 102 ? -5.046 0.573 0.079 1.00 98.81 102 ALA A CA 1
ATOM 802 C C . ALA A 1 102 ? -5.536 -0.617 0.925 1.00 98.81 102 ALA A C 1
ATOM 804 O O . ALA A 1 102 ? -6.169 -1.526 0.386 1.00 98.81 102 ALA A O 1
ATOM 805 N N . ILE A 1 103 ? -5.310 -0.577 2.245 1.00 98.69 103 ILE A N 1
ATOM 806 C CA . ILE A 1 103 ? -5.799 -1.577 3.209 1.00 98.69 103 ILE A CA 1
ATOM 807 C C . ILE A 1 103 ? -7.325 -1.690 3.129 1.00 98.69 103 ILE A C 1
ATOM 809 O O . ILE A 1 103 ? -7.846 -2.773 2.865 1.00 98.69 103 ILE A O 1
ATOM 813 N N . GLY A 1 104 ? -8.041 -0.573 3.290 1.00 98.44 104 GLY A N 1
ATOM 814 C CA . GLY A 1 104 ? -9.504 -0.547 3.256 1.00 98.44 104 GLY A CA 1
ATOM 815 C C . GLY A 1 104 ? -10.071 -1.065 1.935 1.00 98.44 104 GLY A C 1
ATOM 816 O O . GLY A 1 104 ? -10.996 -1.875 1.940 1.00 98.44 104 GLY A O 1
ATOM 817 N N . SER A 1 105 ? -9.460 -0.693 0.806 1.00 98.62 105 SER A N 1
ATOM 818 C CA . SER A 1 105 ? -9.865 -1.164 -0.527 1.00 98.62 105 SER A CA 1
ATOM 819 C C . SER A 1 105 ? -9.718 -2.684 -0.663 1.00 98.62 105 SER A C 1
ATOM 821 O O . SER A 1 105 ? -10.631 -3.360 -1.136 1.00 98.62 105 SER A O 1
ATOM 823 N N . MET A 1 106 ? -8.593 -3.249 -0.208 1.00 98.50 106 MET A N 1
ATOM 824 C CA . MET A 1 106 ? -8.359 -4.699 -0.239 1.00 98.50 106 MET A CA 1
ATOM 825 C C . MET A 1 106 ? -9.253 -5.467 0.741 1.00 98.50 106 MET A C 1
ATOM 827 O O . MET A 1 106 ? -9.613 -6.612 0.469 1.00 98.50 106 MET A O 1
ATOM 831 N N . MET A 1 107 ? -9.643 -4.854 1.859 1.00 97.75 107 MET A N 1
ATOM 832 C CA . MET A 1 107 ? -10.603 -5.445 2.792 1.00 97.75 107 MET A CA 1
ATOM 833 C C . MET A 1 107 ? -12.041 -5.414 2.270 1.00 97.75 107 MET A C 1
ATOM 835 O O . MET A 1 107 ? -12.796 -6.344 2.545 1.00 97.75 107 MET A O 1
ATOM 839 N N . LEU A 1 108 ? -12.421 -4.355 1.550 1.00 97.56 108 LEU A N 1
ATOM 840 C CA . LEU A 1 108 ? -13.776 -4.162 1.037 1.00 97.56 108 LEU A CA 1
ATOM 841 C C . LEU A 1 108 ? -14.036 -4.967 -0.244 1.00 97.56 108 LEU A C 1
ATOM 843 O O . LEU A 1 108 ? -15.049 -5.654 -0.339 1.00 97.56 108 LEU A O 1
ATOM 847 N N . GLU A 1 109 ? -13.135 -4.887 -1.225 1.00 97.50 109 GLU A N 1
ATOM 848 C CA . GLU A 1 109 ? -13.338 -5.457 -2.570 1.00 97.50 109 GLU A CA 1
ATOM 849 C C . GLU A 1 109 ? -12.356 -6.586 -2.925 1.00 97.50 109 GLU A C 1
ATOM 851 O O . GLU A 1 109 ? -12.504 -7.270 -3.953 1.00 97.50 109 GLU A O 1
ATOM 856 N N . GLY A 1 110 ? -11.327 -6.765 -2.097 1.00 96.50 110 GLY A N 1
ATOM 857 C CA . GLY A 1 110 ? -10.303 -7.785 -2.268 1.00 96.50 110 GLY A CA 1
ATOM 858 C C . GLY A 1 110 ? -10.666 -9.137 -1.653 1.00 96.50 110 GLY A C 1
ATOM 859 O O . GLY A 1 110 ? -11.780 -9.403 -1.212 1.00 96.50 110 GLY A O 1
ATOM 860 N N . LEU A 1 111 ? -9.680 -10.027 -1.660 1.00 97.50 111 LEU A N 1
ATOM 861 C CA . LEU A 1 111 ? -9.752 -11.415 -1.203 1.00 97.50 111 LEU A CA 1
ATOM 862 C C . LEU A 1 111 ? -8.985 -11.630 0.111 1.00 97.50 111 LEU A C 1
ATOM 864 O O . LEU A 1 111 ? -8.878 -12.756 0.590 1.00 97.50 111 LEU A O 1
ATOM 868 N N . VAL A 1 112 ? -8.437 -10.560 0.694 1.00 97.69 112 VAL A N 1
ATOM 869 C CA . VAL A 1 112 ? -7.479 -10.626 1.810 1.00 97.69 112 VAL A CA 1
ATOM 870 C C . VAL A 1 112 ? -8.024 -10.064 3.119 1.00 97.69 112 VAL A C 1
ATOM 872 O O . VAL A 1 112 ? -7.267 -9.864 4.061 1.00 97.69 112 VAL A O 1
ATOM 875 N N . LYS A 1 113 ? -9.343 -9.862 3.232 1.00 97.12 113 LYS A N 1
ATOM 876 C CA . LYS A 1 113 ? -9.974 -9.372 4.468 1.00 97.12 113 LYS A CA 1
ATOM 877 C C . LYS A 1 113 ? -9.611 -10.214 5.696 1.00 97.12 113 LYS A C 1
ATOM 879 O O . LYS A 1 113 ? -9.236 -9.658 6.718 1.00 97.12 113 LYS A O 1
ATOM 884 N N . LYS A 1 114 ? -9.682 -11.546 5.590 1.00 96.50 114 LYS A N 1
ATOM 885 C CA . LYS A 1 114 ? -9.316 -12.455 6.695 1.00 96.50 114 LYS A CA 1
ATOM 886 C C . LYS A 1 114 ? -7.842 -12.321 7.079 1.00 96.50 114 LYS A C 1
ATOM 888 O O . LYS A 1 114 ? -7.537 -12.210 8.253 1.00 96.50 114 LYS A O 1
ATOM 893 N N . ILE A 1 115 ? -6.967 -12.226 6.080 1.00 96.75 115 ILE A N 1
ATOM 894 C CA . ILE A 1 115 ? -5.528 -12.029 6.279 1.00 96.75 115 ILE A CA 1
ATOM 895 C C . ILE A 1 115 ? -5.266 -10.694 6.994 1.00 96.75 115 ILE A C 1
ATOM 897 O O . ILE A 1 115 ? -4.460 -10.639 7.912 1.00 96.75 115 ILE A O 1
ATOM 901 N N . ALA A 1 116 ? -5.981 -9.625 6.630 1.00 97.12 116 ALA A N 1
ATOM 902 C CA . ALA A 1 116 ? -5.873 -8.335 7.312 1.00 97.12 116 ALA A CA 1
ATOM 903 C C . ALA A 1 116 ? -6.306 -8.413 8.785 1.00 97.12 116 ALA A C 1
ATOM 905 O O . ALA A 1 116 ? -5.663 -7.813 9.641 1.00 97.12 116 ALA A O 1
ATOM 906 N N . LEU A 1 117 ? -7.365 -9.171 9.090 1.00 97.00 117 LEU A N 1
ATOM 907 C CA . LEU A 1 117 ? -7.792 -9.413 10.472 1.00 97.00 117 LEU A CA 1
ATOM 908 C C . LEU A 1 117 ? -6.742 -10.203 11.263 1.00 97.00 117 LEU A C 1
ATOM 910 O O . LEU A 1 117 ? -6.465 -9.847 12.404 1.00 97.00 117 LEU A O 1
ATOM 914 N N . ASP A 1 118 ? -6.120 -11.213 10.650 1.00 96.06 118 ASP A N 1
ATOM 915 C CA . ASP A 1 118 ? -5.043 -11.993 11.275 1.00 96.06 118 ASP A CA 1
ATOM 916 C C . ASP A 1 118 ? -3.794 -11.134 11.567 1.00 96.06 118 ASP A C 1
ATOM 918 O O . ASP A 1 118 ? -3.057 -11.418 12.510 1.00 96.06 118 ASP A O 1
ATOM 922 N N . PHE A 1 119 ? -3.581 -10.057 10.800 1.00 93.81 119 PHE A N 1
ATOM 923 C CA . PHE A 1 119 ? -2.544 -9.044 11.037 1.00 93.81 119 PHE A CA 1
ATOM 924 C C . PHE A 1 119 ? -2.967 -7.911 11.994 1.00 93.81 119 PHE A C 1
ATOM 926 O O . P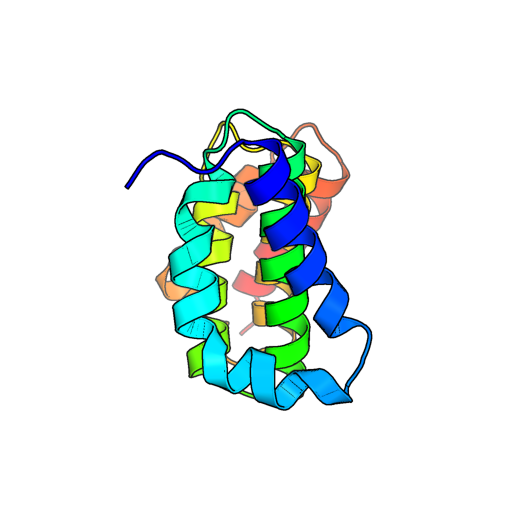HE A 1 119 ? -2.281 -6.898 12.070 1.00 93.81 119 PHE A O 1
ATOM 933 N N . ASP A 1 120 ? -4.082 -8.049 12.717 1.00 93.50 120 ASP A N 1
ATOM 934 C CA . ASP A 1 120 ? -4.578 -7.050 13.679 1.00 93.50 120 ASP A CA 1
ATOM 935 C C . ASP A 1 120 ? -4.811 -5.647 13.074 1.00 93.50 120 ASP A C 1
ATOM 937 O O . ASP A 1 120 ? -4.592 -4.602 13.696 1.00 93.50 120 ASP A O 1
ATOM 941 N N . VAL A 1 121 ? -5.340 -5.602 11.844 1.00 96.38 121 VAL A N 1
ATOM 942 C CA . VAL A 1 121 ? -5.732 -4.340 11.185 1.00 96.38 121 VAL A CA 1
ATOM 943 C C . VAL A 1 121 ? -6.744 -3.523 12.005 1.00 96.38 121 VAL A C 1
ATOM 945 O O . VAL A 1 121 ? -6.866 -2.311 11.822 1.00 96.38 121 VAL A O 1
ATOM 948 N N . GLU A 1 122 ? -7.461 -4.157 12.938 1.00 96.06 122 GLU A N 1
ATOM 949 C CA . GLU A 1 122 ? -8.373 -3.480 13.858 1.00 96.06 122 GLU A CA 1
ATOM 950 C C . GLU A 1 122 ? -7.642 -2.471 14.754 1.00 96.06 122 GLU A C 1
ATOM 952 O O . GLU A 1 122 ? -8.142 -1.360 14.960 1.00 96.06 122 GLU A O 1
ATOM 957 N N . ASN A 1 123 ? -6.456 -2.813 15.263 1.00 96.06 123 ASN A N 1
ATOM 958 C CA . ASN A 1 123 ? -5.663 -1.893 16.070 1.00 96.06 123 ASN A CA 1
ATOM 959 C C . ASN A 1 123 ? -5.185 -0.691 15.238 1.00 96.06 123 ASN A C 1
ATOM 961 O O . ASN A 1 123 ? -5.360 0.458 15.652 1.00 96.06 123 ASN A O 1
ATOM 965 N N . ILE A 1 124 ? -4.692 -0.938 14.020 1.00 96.50 124 ILE A N 1
ATOM 966 C CA . ILE A 1 124 ? -4.291 0.117 13.074 1.00 96.50 124 ILE A CA 1
ATOM 967 C C . ILE A 1 124 ? -5.467 1.055 12.774 1.00 96.50 124 ILE A C 1
ATOM 969 O O . ILE A 1 124 ? -5.314 2.277 12.805 1.00 96.50 124 ILE A O 1
ATOM 973 N N . ALA A 1 125 ? -6.659 0.502 12.540 1.00 97.19 125 ALA A N 1
ATOM 974 C CA . ALA A 1 125 ? -7.866 1.277 12.274 1.00 97.19 125 ALA A CA 1
ATOM 975 C C . ALA A 1 125 ? -8.254 2.177 13.459 1.00 97.19 125 ALA A C 1
ATOM 977 O O . ALA A 1 125 ? -8.556 3.357 13.269 1.00 97.19 125 ALA A O 1
ATOM 978 N N . LYS A 1 126 ? -8.187 1.659 14.694 1.00 97.00 126 LYS A N 1
ATOM 979 C CA . LYS A 1 126 ? -8.456 2.436 15.919 1.00 97.00 126 LYS A CA 1
ATOM 980 C C . LYS A 1 126 ? -7.460 3.579 16.106 1.00 97.00 126 LYS A C 1
ATOM 982 O O . LYS A 1 126 ? -7.875 4.691 16.435 1.00 97.00 126 LYS A O 1
ATOM 987 N N . VAL A 1 127 ? -6.171 3.328 15.871 1.00 96.50 127 VAL A N 1
ATOM 988 C CA . VAL A 1 127 ? -5.126 4.363 15.937 1.00 96.50 127 VAL A CA 1
ATOM 989 C C . VAL A 1 127 ? -5.364 5.433 14.870 1.00 96.50 127 VAL A C 1
ATOM 991 O O . VAL A 1 127 ? -5.381 6.621 15.192 1.00 96.50 127 VAL A O 1
ATOM 994 N N . ALA A 1 128 ? -5.627 5.031 13.622 1.00 97.00 128 ALA A N 1
ATOM 995 C CA . ALA A 1 128 ? -5.923 5.951 12.526 1.00 97.00 128 ALA A CA 1
ATOM 996 C C . ALA A 1 128 ? -7.162 6.812 12.818 1.00 97.00 128 ALA A C 1
ATOM 998 O O . ALA A 1 128 ? -7.111 8.032 12.667 1.00 97.00 128 ALA A O 1
ATOM 999 N N . LYS A 1 129 ? -8.236 6.205 13.332 1.00 97.50 129 LYS A N 1
ATOM 1000 C CA . LYS A 1 129 ? -9.466 6.892 13.751 1.00 97.50 129 LYS A CA 1
ATOM 1001 C C . LYS A 1 129 ? -9.225 7.968 14.815 1.00 97.50 129 LYS A C 1
ATOM 1003 O O . LYS A 1 129 ? -9.917 8.982 14.830 1.00 97.50 129 LYS A O 1
ATOM 1008 N N . GLY A 1 130 ? -8.250 7.760 15.700 1.00 96.25 130 GLY A N 1
ATOM 1009 C CA . GLY A 1 130 ? -7.839 8.729 16.721 1.00 96.25 130 GLY A CA 1
ATOM 1010 C C . GLY A 1 130 ? -6.974 9.885 16.203 1.00 96.25 130 GLY A C 1
ATOM 1011 O O . GLY A 1 130 ? -6.585 10.751 16.990 1.00 96.25 130 GLY A O 1
ATOM 1012 N N . SER A 1 131 ? -6.642 9.913 14.908 1.00 95.69 131 SER A N 1
ATOM 1013 C CA . SER A 1 131 ? -5.799 10.950 14.313 1.00 95.69 131 SER A CA 1
ATOM 1014 C C . SER A 1 131 ? -6.452 12.334 14.348 1.00 95.69 131 SER A C 1
ATOM 1016 O O . SER A 1 131 ? -7.666 12.491 14.238 1.00 95.69 131 SER A O 1
ATOM 1018 N N . LYS A 1 132 ? -5.617 13.376 14.441 1.00 94.69 132 LYS A N 1
ATOM 1019 C CA . LYS A 1 132 ? -6.049 14.777 14.295 1.00 94.69 132 LYS A CA 1
ATOM 1020 C C . LYS A 1 132 ? -6.300 15.163 12.835 1.00 94.69 132 LYS A C 1
ATOM 1022 O O . LYS A 1 132 ? -6.954 16.169 12.574 1.00 94.69 132 LYS A O 1
ATOM 1027 N N . GLU A 1 133 ? -5.759 14.401 11.885 1.00 95.69 133 GLU A N 1
ATOM 1028 C CA . GLU A 1 133 ? -6.004 14.610 10.460 1.00 95.69 133 GLU A CA 1
ATOM 1029 C C . GLU A 1 133 ? -7.333 13.969 10.061 1.00 95.69 133 GLU A C 1
ATOM 1031 O O . GLU A 1 133 ? -7.449 12.746 10.046 1.00 95.69 133 GLU A O 1
ATOM 1036 N N . ILE A 1 134 ? -8.312 14.799 9.684 1.00 97.12 134 ILE A N 1
ATOM 1037 C CA . ILE A 1 134 ? -9.692 14.377 9.383 1.00 97.12 134 ILE A CA 1
ATOM 1038 C C . ILE A 1 134 ? -9.728 13.199 8.400 1.00 97.12 134 ILE A C 1
ATOM 1040 O O . ILE A 1 134 ? -10.319 12.173 8.706 1.00 97.12 134 ILE A O 1
ATOM 1044 N N . LYS A 1 135 ? -9.006 13.292 7.277 1.00 97.00 135 LYS A N 1
ATOM 1045 C CA . LYS A 1 135 ? -8.953 12.228 6.258 1.00 97.00 135 LYS A CA 1
ATOM 1046 C C . LYS A 1 135 ? -8.439 10.883 6.801 1.00 97.00 135 LYS A C 1
ATOM 1048 O O . LYS A 1 135 ? -8.877 9.833 6.349 1.00 97.00 135 LYS A O 1
ATOM 1053 N N . ILE A 1 136 ? -7.495 10.910 7.751 1.00 97.88 136 ILE A N 1
ATOM 1054 C CA . ILE A 1 136 ? -6.923 9.706 8.376 1.00 97.88 136 ILE A CA 1
ATOM 1055 C C . ILE A 1 136 ? -7.922 9.138 9.389 1.00 97.88 136 ILE A C 1
ATOM 1057 O O . ILE A 1 136 ? -8.115 7.925 9.449 1.00 97.88 136 ILE A O 1
ATOM 1061 N N . ALA A 1 137 ? -8.588 10.016 10.142 1.00 98.06 137 ALA A N 1
ATOM 1062 C CA . ALA A 1 137 ? -9.619 9.625 11.092 1.00 98.06 137 ALA A CA 1
ATOM 1063 C C . ALA A 1 137 ? -10.824 8.965 10.401 1.00 98.06 137 ALA A C 1
ATOM 1065 O O . ALA A 1 137 ? -11.303 7.926 10.855 1.00 98.06 137 ALA A O 1
ATOM 1066 N N . GLU A 1 138 ? -11.278 9.535 9.283 1.00 98.25 138 GLU A N 1
ATOM 1067 C CA . GLU A 1 138 ? -12.386 9.016 8.477 1.00 98.25 138 GLU A CA 1
ATOM 1068 C C . GLU A 1 138 ? -12.054 7.643 7.886 1.00 98.25 138 GLU A C 1
ATOM 1070 O O . GLU A 1 138 ? -12.770 6.681 8.157 1.00 98.25 138 GLU A O 1
ATOM 1075 N N . VAL A 1 139 ? -10.922 7.505 7.180 1.00 98.31 139 VAL A N 1
ATOM 1076 C CA . VAL A 1 139 ? -10.535 6.202 6.608 1.00 98.31 139 VAL A CA 1
ATOM 1077 C C . VAL A 1 139 ? -10.288 5.150 7.699 1.00 98.31 139 VAL A C 1
ATOM 1079 O O . VAL A 1 139 ? -10.608 3.979 7.511 1.00 98.31 139 VAL A O 1
ATOM 1082 N N . GLY A 1 140 ? -9.773 5.550 8.868 1.00 98.00 140 GLY A N 1
ATOM 1083 C CA . GLY A 1 140 ? -9.631 4.664 10.023 1.00 98.00 140 GLY A CA 1
ATOM 1084 C C . GLY A 1 140 ? -10.978 4.165 10.553 1.00 98.00 140 GLY A C 1
ATOM 1085 O O . GLY A 1 140 ? -11.119 2.980 10.849 1.00 98.00 140 GLY A O 1
ATOM 1086 N N . ALA A 1 141 ? -11.986 5.038 10.626 1.00 98.19 141 ALA A N 1
ATOM 1087 C CA . ALA A 1 141 ? -13.342 4.653 11.014 1.00 98.19 141 ALA A CA 1
ATOM 1088 C C . ALA A 1 141 ? -13.989 3.696 9.999 1.00 98.19 141 ALA A C 1
ATOM 1090 O O . ALA A 1 141 ? -14.642 2.735 10.410 1.00 98.19 141 ALA A O 1
ATOM 1091 N N . ASP A 1 142 ? -13.769 3.922 8.701 1.00 98.00 142 ASP A N 1
ATOM 1092 C CA . ASP A 1 142 ? -14.266 3.043 7.641 1.00 98.00 142 ASP A CA 1
ATOM 1093 C C . ASP A 1 142 ? -13.636 1.648 7.734 1.00 98.00 142 ASP A C 1
ATOM 1095 O O . ASP A 1 142 ? -14.350 0.645 7.714 1.00 98.00 142 ASP A O 1
ATOM 1099 N N . ILE A 1 143 ? -12.314 1.557 7.923 1.00 97.94 143 ILE A N 1
ATOM 1100 C CA . ILE A 1 143 ? -11.632 0.266 8.105 1.00 97.94 143 ILE A CA 1
ATOM 1101 C C . ILE A 1 143 ? -12.137 -0.444 9.370 1.00 97.94 143 ILE A C 1
ATOM 1103 O O . ILE A 1 143 ? -12.423 -1.640 9.324 1.00 97.94 143 ILE A O 1
ATOM 1107 N N . GLU A 1 144 ? -12.312 0.274 10.484 1.00 97.38 144 GLU A N 1
ATOM 1108 C CA . GLU A 1 144 ? -12.848 -0.296 11.731 1.00 97.38 144 GLU A CA 1
ATOM 1109 C C . GLU A 1 144 ? -14.276 -0.840 11.548 1.00 97.38 144 GLU A C 1
ATOM 1111 O O . GLU A 1 144 ? -14.682 -1.805 12.196 1.00 97.38 144 GLU A O 1
ATOM 1116 N N . LEU A 1 145 ? -15.074 -0.232 10.669 1.00 96.94 145 LEU A N 1
ATOM 1117 C CA . LEU A 1 145 ? -16.391 -0.758 10.333 1.00 96.94 145 LEU A CA 1
ATOM 1118 C C . LEU A 1 145 ? -16.274 -2.076 9.554 1.00 96.94 145 LEU A C 1
ATOM 1120 O O . LEU A 1 145 ? -17.027 -3.014 9.829 1.00 96.94 145 LEU A O 1
ATOM 1124 N N . LEU A 1 146 ? -15.316 -2.176 8.627 1.00 95.56 146 LEU A N 1
ATOM 1125 C CA . LEU A 1 146 ? -15.079 -3.393 7.846 1.00 95.56 146 LEU A CA 1
ATOM 1126 C C . LEU A 1 146 ? -14.658 -4.578 8.718 1.00 95.56 146 LEU A C 1
ATOM 1128 O O . LEU A 1 146 ? -15.041 -5.705 8.396 1.00 95.56 146 LEU A O 1
ATOM 1132 N N . THR A 1 147 ? -13.929 -4.355 9.820 1.00 93.44 147 THR A N 1
ATOM 1133 C CA . THR A 1 147 ? -13.529 -5.450 10.727 1.00 93.44 147 THR A CA 1
ATOM 1134 C C . THR A 1 147 ? -14.713 -6.098 11.444 1.00 93.44 147 THR A C 1
ATOM 1136 O O . THR A 1 147 ? -14.637 -7.264 11.819 1.00 93.44 147 THR A O 1
ATOM 1139 N N . LYS A 1 148 ? -15.828 -5.373 11.594 1.00 90.06 148 LYS A N 1
ATOM 1140 C CA . LYS A 1 148 ? -17.041 -5.830 12.297 1.00 90.06 148 LYS A CA 1
ATOM 1141 C C . LYS A 1 148 ? -18.071 -6.485 11.377 1.00 90.06 148 LYS A C 1
ATOM 1143 O O . LYS A 1 148 ? -19.038 -7.073 11.856 1.00 90.06 148 LYS A O 1
ATOM 1148 N N . GLN A 1 149 ? -17.903 -6.350 10.064 1.00 81.62 149 GLN A N 1
ATOM 1149 C CA . GLN A 1 149 ? -18.780 -6.969 9.073 1.00 81.62 149 GLN A CA 1
ATOM 1150 C C . GLN A 1 149 ? -18.299 -8.400 8.807 1.00 81.62 149 GLN A C 1
ATOM 1152 O O . GLN A 1 149 ? -17.150 -8.582 8.409 1.00 81.62 149 GLN A O 1
ATOM 1157 N N . ASN A 1 150 ? -19.159 -9.399 9.017 1.00 56.50 150 ASN A N 1
ATOM 1158 C CA . ASN A 1 150 ? -18.870 -10.802 8.688 1.00 56.50 150 ASN A CA 1
ATOM 1159 C C . ASN A 1 150 ? -18.990 -11.059 7.186 1.00 56.50 150 ASN A C 1
ATOM 1161 O O . ASN A 1 150 ? -20.070 -10.746 6.639 1.00 56.50 150 ASN A O 1
#

Radius of gyration: 14.85 Å; chains: 1; bounding box: 45×28×38 Å

InterPro domains:
  IPR011989 Armadillo-like helical [G3DSA:1.25.10.10] (2-146)
  IPR013535 PUL domain [PF08324] (4-142)
  IPR013535 PUL domain [PS51396] (1-146)

Sequence (150 aa):
MNPPLPANLLTSVRAVANLFKNSCYYNWLLKHRSEILDAFSSCYTSPNKNVQLSYSTLILNYAVLLIEKKDQEGQSQVLSAALEIAEEENVEGDSRFRALVAIGSMMLEGLVKKIALDFDVENIAKVAKGSKEIKIAEVGADIELLTKQN